Protein 6YAU (pdb70)

Nearest PDB structures (foldseek):
  5jpv-assembly1_B  TM=1.005E+00  e=2.524E-25  Homo sapiens
  6py1-assembly1_A  TM=9.898E-01  e=1.306E-21  Homo sapiens
  8urf-assembly1_A  TM=9.728E-01  e=3.360E-19  Homo sapiens
  6puv-assembly1_A  TM=9.570E-01  e=3.059E-18  Homo sapiens
  2ox9-assembly4_D  TM=8.819E-01  e=1.216E-13  Mus musculus

InterPro domains:
  IPR001304 C-type lectin-like [PF00059] (172-279)
  IPR001304 C-type lectin-like [PS50041] (161-278)
  IPR001304 C-type lectin-like [SM00034] (154-278)
  IPR016186 C-type lectin-like/link domain superfamily [G3DSA:3.10.100.10] (147-291)
  IPR016187 C-type lectin fold [SSF56436] (129-281)
  IPR018378 C-type lectin, conserved site [PS00615] (255-277)
  IPR033989 CD209-like, C-type lectin-like domain [cd03590] (154-279)
  IPR050111 C-type lectin and snaclec domain-containing protein [PTHR22803] (96-280)

Radius of gyration: 13.75 Å; Cα contacts (8 Å, |Δi|>4): 248; chains: 1; bounding box: 43×30×32 Å

B-factor: mean 22.68, std 11.75, range [7.43, 84.53]

Secondary structure (DSSP, 8-state):
-PPTT-EEETTEEEEE-SS-B-HHHHHHHHHHTT-EE----SHHHHHHHHHHH-SS-EEEEEE-TTSS-EETTS--STTS---BPTT------TTSSSS---EEEE-TTS-EEEE-TTS-BEEEEEEE-

Organism: Homo sapiens (NCBI:txid9606)

Structure (mmCIF, N/CA/C/O backbone):
data_6YAU
#
_entry.id   6YAU
#
_cell.length_a   114.750
_cell.length_b   32.530
_cell.length_c   39.650
_cell.angle_alpha   90.000
_cell.angle_beta   9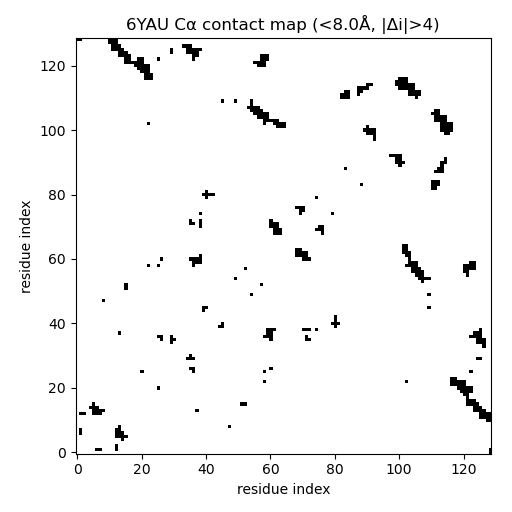3.820
_cell.angle_gamma   90.000
#
_symmetry.space_group_name_H-M   'C 1 2 1'
#
loop_
_entity.id
_entity.type
_entity.pdbx_description
1 polymer 'Asialoglycoprotein receptor 1'
2 non-polymer 'CALCIUM ION'
3 non-polymer 5-[(2~{R},3~{R},4~{R},5~{R},6~{R})-3-acetamido-6-(hydroxymethyl)-4,5-bis(oxidanyl)oxan-2-yl]oxy-~{N}-[3-(propanoylamino)propyl]pentanamide
4 water water
#
loop_
_atom_site.group_PDB
_atom_site.id
_atom_site.type_symbol
_atom_site.label_atom_id
_atom_site.label_alt_id
_atom_site.label_comp_id
_atom_site.label_asym_id
_atom_site.label_entity_id
_atom_site.label_seq_id
_atom_site.pdbx_PDB_ins_code
_atom_site.Cartn_x
_atom_site.Cartn_y
_atom_site.Cartn_z
_atom_site.occupancy
_atom_site.B_iso_or_equiv
_atom_site.auth_seq_id
_atom_site.auth_comp_id
_atom_site.auth_asym_id
_atom_site.auth_atom_id
_atom_site.pdbx_PDB_model_num
ATOM 1 N N . CYS A 1 7 ? -34.398 5.566 14.146 1.00 44.69 152 CYS A N 1
ATOM 2 C CA . CYS A 1 7 ? -34.140 6.322 15.371 1.00 44.54 152 CYS A CA 1
ATOM 3 C C . CYS A 1 7 ? -32.639 6.418 15.699 1.00 41.57 152 CYS A C 1
ATOM 4 O O . CYS A 1 7 ? -31.899 5.444 15.541 1.00 41.45 152 CYS A O 1
ATOM 7 N N . CYS A 1 8 ? -32.207 7.597 16.187 1.00 32.64 153 CYS A N 1
ATOM 8 C CA . CYS A 1 8 ? -30.828 7.840 16.608 1.00 28.49 153 CYS A CA 1
ATOM 9 C C . CYS A 1 8 ? -30.645 7.236 17.980 1.00 31.07 153 CYS A C 1
ATOM 10 O O . CYS A 1 8 ? -31.600 7.258 18.769 1.00 30.24 153 CYS A O 1
ATOM 13 N N . PRO A 1 9 ? -29.429 6.791 18.369 1.00 25.64 154 PRO A N 1
ATOM 14 C CA . PRO A 1 9 ? -29.258 6.318 19.750 1.00 24.60 154 PRO A CA 1
ATOM 15 C C . PRO A 1 9 ? -29.387 7.479 20.739 1.00 26.04 154 PRO A C 1
ATOM 16 O O . PRO A 1 9 ? -29.317 8.650 20.330 1.00 24.36 154 PRO A O 1
ATOM 20 N N . VAL A 1 10 ? -29.617 7.167 22.033 1.00 24.23 155 VAL A N 1
ATOM 21 C CA . VAL A 1 10 ? -29.658 8.194 23.082 1.00 25.01 155 VAL A CA 1
ATOM 22 C C . VAL A 1 10 ? -28.284 8.919 23.090 1.00 27.57 155 VAL A C 1
ATOM 23 O O . VAL A 1 10 ? -27.243 8.288 22.835 1.00 25.11 155 VAL A O 1
ATOM 27 N N . ASN A 1 11 ? -28.310 10.234 23.334 1.00 24.87 156 ASN A N 1
ATOM 28 C CA . ASN A 1 11 ? -27.148 11.141 23.388 1.00 25.58 156 ASN A CA 1
ATOM 29 C C . ASN A 1 11 ? -26.615 11.501 21.999 1.00 29.40 156 ASN A C 1
ATOM 30 O O . ASN A 1 11 ? -25.599 12.194 21.903 1.00 30.65 156 ASN A O 1
ATOM 35 N N . TRP A 1 12 ? -27.291 11.026 20.922 1.00 21.89 157 TRP A N 1
ATOM 36 C CA . TRP A 1 12 ? -26.954 11.403 19.547 1.00 19.77 157 TRP A CA 1
ATOM 37 C C . TRP A 1 12 ? -27.988 12.449 19.114 1.00 24.99 157 TRP A C 1
ATOM 38 O O . TRP A 1 12 ? -29.075 12.508 19.688 1.00 26.58 157 TRP A O 1
ATOM 49 N N . VAL A 1 13 ? -27.642 13.294 18.142 1.00 20.15 158 VAL A N 1
ATOM 50 C CA . VAL A 1 13 ? -28.495 14.385 17.688 1.00 19.85 158 VAL A CA 1
ATOM 51 C C . VAL A 1 13 ? -28.945 14.092 16.277 1.00 24.19 158 VAL A C 1
ATOM 52 O O . VAL A 1 13 ? -28.105 13.839 15.414 1.00 20.96 158 VAL A O 1
ATOM 56 N N . GLU A 1 14 ? -30.273 14.124 16.040 1.00 23.39 159 GLU A N 1
ATOM 57 C CA . GLU A 1 14 ? -30.822 13.886 14.712 1.00 24.26 159 GLU A CA 1
ATOM 58 C C . GLU A 1 14 ? -30.868 15.198 13.942 1.00 28.55 159 GLU A C 1
ATOM 59 O O . GLU A 1 14 ? -31.244 16.228 14.505 1.00 27.13 159 GLU A O 1
ATOM 65 N N . HIS A 1 15 ? -30.470 15.160 12.661 1.00 25.67 160 HIS A N 1
ATOM 66 C CA . HIS A 1 15 ? -30.506 16.305 11.758 1.00 26.13 160 HIS A CA 1
ATOM 67 C C . HIS A 1 15 ? -30.564 15.821 10.348 1.00 30.97 160 HIS A C 1
ATOM 68 O O . HIS A 1 15 ? -29.642 15.131 9.892 1.00 28.13 160 HIS A O 1
ATOM 75 N N A GLU A 1 16 ? -31.631 16.270 9.662 0.12 28.79 161 GLU A N 1
ATOM 76 N N B GLU A 1 16 ? -31.656 16.145 9.619 0.88 29.13 161 GLU A N 1
ATOM 77 C CA A GLU A 1 16 ? -32.046 16.035 8.286 0.12 29.15 161 GLU A CA 1
ATOM 78 C CA B GLU A 1 16 ? -31.846 15.747 8.211 0.88 29.17 161 GLU A CA 1
ATOM 79 C C A GLU A 1 16 ? -32.439 14.543 8.142 0.12 32.85 161 GLU A C 1
ATOM 80 C C B GLU A 1 16 ? -31.434 14.308 7.891 0.88 33.11 161 GLU A C 1
ATOM 81 O O A GLU A 1 16 ? -33.641 14.279 8.152 0.12 32.61 161 GLU A O 1
ATOM 82 O O B GLU A 1 16 ? -30.529 14.100 7.065 0.88 33.30 161 GLU A O 1
ATOM 88 N N A ARG A 1 17 ? -31.485 13.588 8.140 0.05 29.11 162 ARG A N 1
ATOM 89 N N B ARG A 1 17 ? -32.053 13.332 8.549 0.95 28.96 162 ARG A N 1
ATOM 90 C CA A ARG A 1 17 ? -31.720 12.125 8.160 0.05 28.85 162 ARG A CA 1
ATOM 91 C CA B ARG A 1 17 ? -31.847 11.899 8.287 0.95 29.20 162 ARG A CA 1
ATOM 92 C C A ARG A 1 17 ? -30.452 11.416 8.653 0.05 30.54 162 ARG A C 1
ATOM 93 C C B ARG A 1 17 ? -30.458 11.350 8.698 0.95 31.52 162 ARG A C 1
ATOM 94 O O A ARG A 1 17 ? -30.211 10.247 8.335 0.05 30.11 162 ARG A O 1
ATOM 95 O O B ARG A 1 17 ? -30.149 10.201 8.370 0.95 31.89 162 ARG A O 1
ATOM 103 N N . SER A 1 18 ? -29.647 12.143 9.439 1.00 25.35 163 SER A N 1
ATOM 104 C CA . SER A 1 18 ? -28.373 11.683 9.996 1.00 23.18 163 SER A CA 1
ATOM 105 C C . SER A 1 18 ? -28.406 11.842 11.522 1.00 24.15 163 SER A C 1
ATOM 106 O O . SER A 1 18 ? -29.112 12.710 12.039 1.00 22.06 163 SER A O 1
ATOM 109 N N . CYS A 1 19 ? -27.645 10.997 12.222 1.00 21.29 164 CYS A N 1
ATOM 110 C CA . CYS A 1 19 ? -27.445 11.013 13.670 1.00 22.20 164 CYS A CA 1
ATOM 111 C C . CYS A 1 19 ? -26.012 11.447 13.889 1.00 20.44 164 CYS A C 1
ATOM 112 O O . CYS A 1 19 ? -25.118 10.898 13.255 1.00 16.66 164 CYS A O 1
ATOM 115 N N . TYR A 1 20 ? -25.795 12.344 14.846 1.00 16.89 165 TYR A N 1
ATOM 116 C CA . TYR A 1 20 ? -24.466 12.863 15.157 1.00 15.86 165 TYR A CA 1
ATOM 117 C C . TYR A 1 20 ? -24.138 12.740 16.613 1.00 17.42 165 TYR A C 1
ATOM 118 O O . TYR A 1 20 ? -25.000 12.971 17.474 1.00 17.59 165 TYR A O 1
ATOM 127 N N . TRP A 1 21 ? -22.870 12.465 16.895 1.00 14.11 166 TRP A N 1
ATOM 128 C CA . TRP A 1 21 ? -22.366 12.384 18.259 1.00 15.36 166 TRP A CA 1
ATOM 129 C C . TRP A 1 21 ? -21.182 13.331 18.332 1.00 15.34 166 TRP A C 1
ATOM 130 O O . TRP A 1 21 ? -20.306 13.264 17.465 1.00 14.54 166 TRP A O 1
ATOM 141 N N . PHE A 1 22 ? -21.214 14.251 19.314 1.00 13.37 167 PHE A N 1
ATOM 142 C CA . PHE A 1 22 ? -20.200 15.283 19.527 1.00 13.74 167 PHE A CA 1
ATOM 143 C C . PHE A 1 22 ? -19.345 14.934 20.733 1.00 18.14 167 PHE A C 1
ATOM 144 O O . PHE A 1 22 ? -19.851 14.966 21.862 1.00 16.27 167 PHE A O 1
ATOM 152 N N . SER A 1 23 ? -18.045 14.580 20.509 1.00 14.78 168 SER A N 1
ATOM 153 C CA . SER A 1 23 ? -17.155 14.247 21.637 1.00 14.22 168 SER A CA 1
ATOM 154 C C . SER A 1 23 ? -16.925 15.471 22.517 1.00 18.25 168 SER A C 1
ATOM 155 O O . SER A 1 23 ? -17.067 16.604 22.044 1.00 16.41 168 SER A O 1
ATOM 158 N N . ARG A 1 24 ? -16.572 15.235 23.786 1.00 16.94 169 ARG A N 1
ATOM 159 C CA . ARG A 1 24 ? -16.201 16.313 24.699 1.00 17.78 169 ARG A CA 1
ATOM 160 C C . ARG A 1 24 ? -14.803 15.966 25.259 1.00 20.00 169 ARG A C 1
ATOM 161 O O 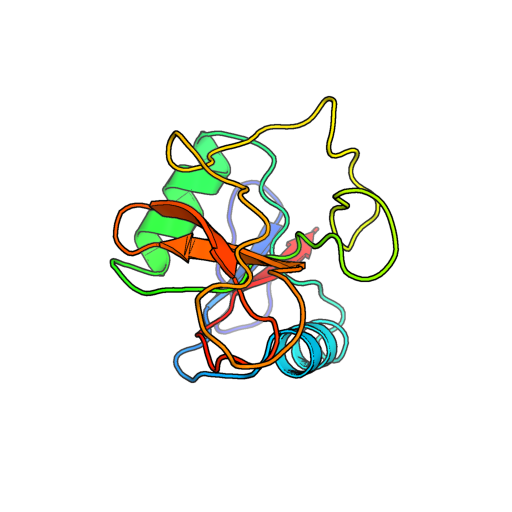. ARG A 1 24 ? -14.447 16.381 26.362 1.00 21.77 169 ARG A O 1
ATOM 169 N N . SER A 1 25 ? -14.015 15.215 24.469 1.00 15.50 170 SER A N 1
ATOM 170 C CA . SER A 1 25 ? -12.666 14.794 24.804 1.00 13.47 170 SER A CA 1
ATOM 171 C C . SER A 1 25 ? -11.896 14.773 23.482 1.00 15.61 170 SER A C 1
ATOM 172 O O . SER A 1 25 ? -12.518 14.871 22.420 1.00 14.49 170 SER A O 1
ATOM 175 N N . GLY A 1 26 ? -10.569 14.691 23.552 1.00 11.68 171 GLY A N 1
ATOM 176 C CA . GLY A 1 26 ? -9.733 14.734 22.366 1.00 11.43 171 GLY A CA 1
ATOM 177 C C . GLY A 1 26 ? -9.021 13.428 22.077 1.00 14.83 171 GLY A C 1
ATOM 178 O O . GLY A 1 26 ? -8.711 12.661 22.985 1.00 15.28 171 GLY A O 1
ATOM 179 N N . LYS A 1 27 ? -8.780 13.166 20.796 1.00 12.71 172 LYS A N 1
ATOM 180 C CA . LYS A 1 27 ? -8.067 11.983 20.310 1.00 12.05 172 LYS A CA 1
ATOM 181 C C . LYS A 1 27 ? -7.327 12.379 19.052 1.00 14.82 172 LYS A C 1
ATOM 182 O O . LYS A 1 27 ? -7.744 13.303 18.340 1.00 13.92 172 LYS A O 1
ATOM 188 N N . ALA A 1 28 ? -6.286 11.619 18.724 1.00 12.07 173 ALA A N 1
ATOM 189 C CA . ALA A 1 28 ? -5.578 11.749 17.452 1.00 11.85 173 ALA A CA 1
ATOM 190 C C . ALA A 1 28 ? -6.581 11.267 16.387 1.00 13.94 173 ALA A C 1
ATOM 191 O O . ALA A 1 28 ? -7.495 10.493 16.702 1.00 12.27 173 ALA A O 1
ATOM 193 N N . TRP A 1 29 ? -6.447 11.724 15.152 1.00 12.31 174 TRP A N 1
ATOM 194 C CA . TRP A 1 29 ? -7.412 11.408 14.091 1.00 12.40 174 TRP A CA 1
ATOM 195 C C . TRP A 1 29 ? -7.693 9.900 13.918 1.00 14.39 174 TRP A C 1
ATOM 196 O O . TRP A 1 29 ? -8.867 9.516 13.774 1.00 13.48 174 TRP A O 1
ATOM 207 N N . ALA A 1 30 ? -6.630 9.075 13.881 1.00 12.51 175 ALA A N 1
ATOM 208 C CA . ALA A 1 30 ? -6.788 7.625 13.674 1.00 12.51 175 ALA A CA 1
ATOM 209 C C . ALA A 1 30 ? -7.579 7.011 14.805 1.00 14.88 175 ALA A C 1
ATOM 210 O O . ALA A 1 30 ? -8.364 6.107 14.555 1.00 14.12 175 ALA A O 1
ATOM 212 N N . ASP A 1 31 ? -7.417 7.529 16.033 1.00 11.30 176 ASP A N 1
ATOM 213 C CA . ASP A 1 31 ? -8.153 7.029 17.178 1.00 11.16 176 ASP A CA 1
ATOM 214 C C . ASP A 1 31 ? -9.629 7.452 17.137 1.00 12.98 176 ASP A C 1
ATOM 215 O O . ASP A 1 31 ? -10.518 6.672 17.518 1.00 13.47 176 ASP A O 1
ATOM 220 N N . ALA A 1 32 ? -9.899 8.703 16.678 1.00 10.29 177 ALA A N 1
ATOM 221 C CA . ALA A 1 32 ? -11.281 9.182 16.510 1.00 10.30 177 ALA A CA 1
ATOM 222 C C . ALA A 1 32 ? -11.977 8.375 15.415 1.00 13.35 177 ALA A C 1
ATOM 223 O O . ALA A 1 32 ? -13.151 8.042 15.542 1.00 12.54 177 ALA A O 1
ATOM 225 N N . ASP A 1 33 ? -11.243 8.077 14.321 1.00 13.07 178 ASP A N 1
ATOM 226 C CA . ASP A 1 33 ? -11.762 7.301 13.201 1.00 12.11 178 ASP A CA 1
ATOM 227 C C . ASP A 1 33 ? -12.200 5.917 13.689 1.00 16.40 178 ASP A C 1
ATOM 228 O O . ASP A 1 33 ? -13.347 5.482 13.438 1.00 15.85 178 ASP A O 1
ATOM 233 N N . ASN A 1 34 ? -11.324 5.284 14.471 1.00 14.17 179 ASN A N 1
ATOM 234 C CA . ASN A 1 34 ? -11.590 3.959 15.058 1.00 14.05 179 ASN A CA 1
ATOM 235 C C . ASN A 1 34 ? -12.790 4.031 16.029 1.00 17.69 179 ASN A C 1
ATOM 236 O O . ASN A 1 34 ? -13.691 3.182 15.980 1.00 16.12 179 ASN A O 1
ATOM 241 N N . TYR A 1 3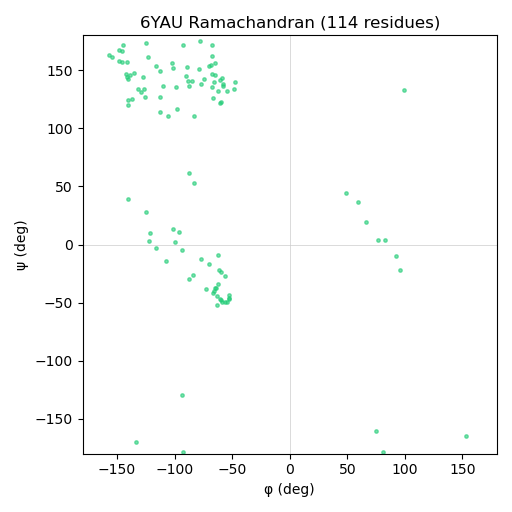5 ? -12.832 5.085 16.885 1.00 14.46 180 TYR A N 1
ATOM 242 C CA . TYR A 1 35 ? -13.954 5.241 17.804 1.00 12.98 180 TYR A CA 1
ATOM 243 C C . TYR A 1 35 ? -15.290 5.241 17.034 1.00 16.17 180 TYR A C 1
ATOM 244 O O . TYR A 1 35 ? -16.216 4.514 17.421 1.00 15.72 180 TYR A O 1
ATOM 253 N N . CYS A 1 36 ? -15.387 6.068 15.962 1.00 13.06 181 CYS A N 1
ATOM 254 C CA . CYS A 1 36 ? -16.636 6.188 15.186 1.00 13.45 181 CYS A CA 1
ATOM 255 C C . CYS A 1 36 ? -17.023 4.866 14.537 1.00 16.96 181 CYS A C 1
ATOM 256 O O . CYS A 1 36 ? -18.203 4.505 14.576 1.00 15.16 181 CYS A O 1
ATOM 259 N N A ARG A 1 37 ? -16.031 4.145 13.962 0.39 14.81 182 ARG A N 1
ATOM 260 N N B ARG A 1 37 ? -16.047 4.148 13.954 0.61 15.13 182 ARG A N 1
ATOM 261 C CA A ARG A 1 37 ? -16.222 2.833 13.323 0.39 14.64 182 ARG A CA 1
ATOM 262 C CA B ARG A 1 37 ? -16.309 2.848 13.320 0.61 14.74 182 ARG A CA 1
ATOM 263 C C A ARG A 1 37 ? -16.790 1.811 14.316 0.39 18.74 182 ARG A C 1
ATOM 264 C C B ARG A 1 37 ? -16.831 1.818 14.326 0.61 18.77 182 ARG A C 1
ATOM 265 O O A ARG A 1 37 ? -17.646 1.004 13.944 0.39 18.46 182 ARG A O 1
ATOM 266 O O B ARG A 1 37 ? -17.702 1.013 13.973 0.61 18.60 182 ARG A O 1
ATOM 281 N N . LEU A 1 38 ? -16.338 1.867 15.581 1.00 15.51 183 LEU A N 1
ATOM 282 C CA . LEU A 1 38 ? -16.798 0.942 16.649 1.00 15.68 183 LEU A CA 1
ATOM 283 C C . LEU A 1 38 ? -18.227 1.250 17.107 1.00 21.18 183 LEU A C 1
ATOM 284 O O . LEU A 1 38 ? -18.867 0.392 17.728 1.00 21.12 183 LEU A O 1
ATOM 289 N N . GLU A 1 39 ? -18.744 2.454 16.744 1.00 17.03 184 GLU A N 1
ATOM 290 C CA . GLU A 1 39 ? -20.114 2.878 16.998 1.00 17.04 184 GLU A CA 1
ATOM 291 C C . GLU A 1 39 ? -20.965 2.601 15.759 1.00 20.29 184 GLU A C 1
ATOM 292 O O . GLU A 1 39 ? -22.081 3.115 15.678 1.00 22.02 184 GLU A O 1
ATOM 298 N N . ASP A 1 40 ? -20.428 1.839 14.770 1.00 18.48 185 ASP A N 1
ATOM 299 C CA . ASP A 1 40 ? -21.090 1.552 13.480 1.00 18.82 185 ASP A CA 1
ATOM 300 C C . ASP A 1 40 ? -21.372 2.896 12.758 1.00 22.47 185 ASP A C 1
ATOM 301 O O . ASP A 1 40 ? -22.407 3.104 12.116 1.00 22.01 185 ASP A O 1
ATOM 306 N N . ALA A 1 41 ? -20.428 3.832 12.918 1.00 16.82 186 ALA A N 1
ATOM 307 C CA . ALA A 1 41 ? -20.577 5.167 12.373 1.00 15.45 186 ALA A CA 1
ATOM 308 C C . ALA A 1 41 ? -19.283 5.581 11.674 1.00 17.00 186 ALA A C 1
ATOM 309 O O . ALA A 1 41 ? -18.396 4.749 11.439 1.00 16.48 186 ALA A O 1
ATOM 311 N N . HIS A 1 42 ? -19.181 6.846 11.305 1.00 14.98 187 HIS A N 1
ATOM 312 C CA . HIS A 1 42 ? -17.983 7.338 10.641 1.00 13.86 187 HIS A CA 1
ATOM 313 C C . HIS A 1 42 ? -17.737 8.762 11.063 1.00 15.62 187 HIS A C 1
ATOM 314 O O . HIS A 1 42 ? -18.687 9.443 11.480 1.00 13.27 187 HIS A O 1
ATOM 321 N N . LEU A 1 43 ? -16.468 9.215 10.951 1.00 14.01 188 LEU A N 1
ATOM 322 C CA . LEU A 1 43 ? -16.171 10.619 11.260 1.00 13.81 188 LEU A CA 1
ATOM 323 C C . LEU A 1 43 ? -17.042 11.477 10.324 1.00 15.56 188 LEU A C 1
ATOM 324 O O . LEU A 1 43 ? -17.264 11.092 9.189 1.00 14.60 188 LEU A O 1
ATOM 329 N N . VAL A 1 44 ? -17.624 12.557 10.834 1.00 12.25 189 VAL A N 1
ATOM 330 C CA . VAL A 1 44 ? -18.606 13.353 10.105 1.00 11.71 189 VAL A CA 1
ATOM 331 C C . VAL A 1 44 ? -18.159 13.712 8.687 1.00 16.98 189 VAL A C 1
ATOM 332 O O . VAL A 1 44 ? -17.033 14.163 8.483 1.00 15.73 189 VAL A O 1
ATOM 336 N N . VAL A 1 45 ? -19.078 13.534 7.724 1.00 15.03 190 VAL A N 1
ATOM 337 C CA . VAL A 1 45 ? -18.827 13.849 6.318 1.00 15.02 190 VAL A CA 1
ATOM 338 C C . VAL A 1 45 ? -19.749 15.042 5.993 1.00 17.47 190 VAL A C 1
ATOM 339 O O . VAL A 1 45 ? -20.964 14.909 6.041 1.00 16.81 190 VAL A O 1
ATOM 343 N N . VAL A 1 46 ? -19.166 16.210 5.697 1.00 15.55 191 VAL A N 1
ATOM 344 C CA . VAL A 1 46 ? -19.944 17.435 5.487 1.00 16.23 191 VAL A CA 1
ATOM 345 C C . VAL A 1 46 ? -20.160 17.682 4.003 1.00 22.47 191 VAL A C 1
ATOM 346 O O . VAL A 1 46 ? -19.194 17.933 3.304 1.00 20.12 191 VAL A O 1
ATOM 350 N N . THR A 1 47 ? -21.436 17.658 3.537 1.00 21.57 192 THR A N 1
ATOM 351 C CA . THR A 1 47 ? -21.741 17.801 2.108 1.00 21.90 192 THR A CA 1
ATOM 352 C C . THR A 1 47 ? -22.647 18.983 1.724 1.00 25.32 192 THR A C 1
ATOM 353 O O . THR A 1 47 ? -23.065 19.067 0.562 1.00 25.51 192 THR A O 1
ATOM 357 N N . SER A 1 48 ? -22.930 19.898 2.664 1.00 20.68 193 SER A N 1
ATOM 358 C CA . SER A 1 48 ? -23.730 21.090 2.378 1.00 20.97 193 SER A CA 1
ATOM 359 C C . SER A 1 48 ? -23.441 22.184 3.379 1.00 25.91 193 SER A C 1
ATOM 360 O O . SER A 1 48 ? -22.940 21.901 4.466 1.00 23.77 193 SER A O 1
ATOM 363 N N . TRP A 1 49 ? -23.828 23.435 3.034 1.00 25.10 194 TRP A N 1
ATOM 364 C CA . TRP A 1 49 ? -23.695 24.585 3.912 1.00 26.52 194 TRP A CA 1
ATOM 365 C C . TRP A 1 49 ? -24.595 24.382 5.161 1.00 24.48 194 TRP A C 1
ATOM 366 O O . TRP A 1 49 ? -24.188 24.699 6.266 1.00 21.51 194 TRP A O 1
ATOM 377 N N . GLU A 1 50 ? -25.783 23.788 4.969 1.00 21.23 195 GLU A N 1
ATOM 378 C CA . GLU A 1 50 ? -26.767 23.475 6.007 1.00 21.54 195 GLU A CA 1
ATOM 379 C C . GLU A 1 50 ? -26.150 22.547 7.090 1.00 22.77 195 GLU A C 1
ATOM 380 O O . GLU A 1 50 ? -26.254 22.832 8.297 1.00 21.88 195 GLU A O 1
ATOM 386 N N . GLU A 1 51 ? -25.496 21.458 6.643 1.00 17.66 196 GLU A N 1
ATOM 387 C CA . GLU A 1 51 ? -24.837 20.501 7.526 1.00 18.43 196 GLU A CA 1
ATOM 388 C C . GLU A 1 51 ? -23.644 21.159 8.237 1.00 19.51 196 GLU A C 1
ATOM 389 O O . GLU A 1 51 ? -23.502 21.012 9.451 1.00 19.54 196 GLU A O 1
ATOM 395 N N . GLN A 1 52 ? -22.865 21.955 7.499 1.00 15.99 197 GLN A N 1
ATOM 396 C CA . GLN A 1 52 ? -21.754 22.720 8.032 1.00 15.60 197 GLN A CA 1
ATOM 397 C C . GLN A 1 52 ? -22.257 23.621 9.179 1.00 18.95 197 GLN A C 1
ATOM 398 O O . GLN A 1 52 ? -21.664 23.611 10.263 1.00 17.11 197 GLN A O 1
ATOM 404 N N . LYS A 1 53 ? -23.354 24.379 8.950 1.00 18.11 198 LYS A N 1
ATOM 405 C CA . LYS A 1 53 ? -23.868 25.293 9.975 1.00 19.30 198 LYS A CA 1
ATOM 406 C C . LYS A 1 53 ? -24.358 24.553 11.192 1.00 20.48 198 LYS A C 1
ATOM 407 O O . LYS A 1 53 ? -24.123 25.002 12.314 1.00 20.19 198 LYS A O 1
ATOM 413 N N . PHE A 1 54 ? -24.981 23.389 10.967 1.00 16.72 199 PHE A N 1
ATOM 414 C CA . PHE A 1 54 ? -25.500 22.505 12.015 1.00 15.30 199 PHE A CA 1
ATOM 415 C C . PHE A 1 54 ? -24.357 21.998 12.879 1.00 17.88 199 PHE A C 1
ATOM 416 O O . PHE A 1 54 ? -24.451 22.056 14.097 1.00 17.65 199 PHE A O 1
ATOM 424 N N . VAL A 1 55 ? -23.302 21.440 12.256 1.00 16.37 200 VAL A N 1
ATOM 425 C CA . VAL A 1 55 ? -22.149 20.942 13.011 1.00 15.57 200 VAL A CA 1
ATOM 426 C C . VAL A 1 55 ? -21.486 22.078 13.798 1.00 18.64 200 VAL A C 1
ATOM 427 O O . VAL A 1 55 ? -21.211 21.898 14.986 1.00 17.48 200 VAL A O 1
ATOM 431 N N . GLN A 1 56 ? -21.255 23.247 13.149 1.00 17.87 201 GLN A N 1
ATOM 432 C CA . GLN A 1 56 ? -20.643 24.408 13.819 1.00 19.19 201 GLN A CA 1
ATOM 433 C C . GLN A 1 56 ? -21.377 24.764 15.085 1.00 24.04 201 GLN A C 1
ATOM 434 O O . GLN A 1 56 ? -20.737 24.974 16.113 1.00 25.10 201 GLN A O 1
ATOM 440 N N . HIS A 1 57 ? -22.726 24.817 15.027 1.00 20.50 202 HIS A N 1
ATOM 441 C CA . HIS A 1 57 ? -23.566 25.146 16.180 1.00 20.10 202 HIS A CA 1
ATOM 442 C C . HIS A 1 57 ? -23.240 24.261 17.376 1.00 20.91 202 HIS A C 1
ATOM 443 O O . HIS A 1 57 ? -23.204 24.739 18.505 1.00 20.93 202 HIS A O 1
ATOM 450 N N . HIS A 1 58 ? -23.053 22.958 17.141 1.00 16.15 203 HIS A N 1
ATOM 451 C CA . HIS A 1 58 ? -22.856 22.037 18.248 1.00 15.58 203 HIS A CA 1
ATOM 452 C C . HIS A 1 58 ? -21.424 21.950 18.762 1.00 19.42 203 HIS A C 1
ATOM 453 O O . HIS A 1 58 ? -21.232 21.602 19.920 1.00 19.88 203 HIS A O 1
ATOM 460 N N . ILE A 1 59 ? -20.429 22.236 17.927 1.00 14.84 204 ILE A N 1
ATOM 461 C CA . ILE A 1 59 ? -19.052 22.113 18.404 1.00 15.21 204 ILE A CA 1
ATOM 462 C C . ILE A 1 59 ? -18.548 23.391 19.074 1.00 19.85 204 ILE A C 1
ATOM 463 O O . ILE A 1 59 ? -17.696 23.321 19.970 1.00 20.61 204 ILE A O 1
ATOM 468 N N . GLY A 1 60 ? -19.064 24.539 18.647 1.00 16.81 205 GLY A N 1
ATOM 469 C CA . GLY A 1 60 ? -18.597 25.801 19.183 1.00 17.45 205 GLY A CA 1
ATOM 470 C C . GLY A 1 60 ? -17.222 26.138 18.616 1.00 21.07 205 GLY A C 1
ATOM 471 O O . GLY A 1 60 ? -16.812 25.560 17.597 1.00 20.88 205 GLY A O 1
ATOM 472 N N . PRO A 1 61 ? -16.468 27.040 19.292 1.00 17.04 206 PRO A N 1
ATOM 473 C CA . PRO A 1 61 ? -15.179 27.504 18.737 1.00 17.68 206 PRO A CA 1
ATOM 474 C C . PRO A 1 61 ? -14.019 26.596 19.135 1.00 20.19 206 PRO A C 1
ATOM 475 O O . PRO A 1 61 ? -13.084 27.009 19.809 1.00 21.40 206 PRO A O 1
ATOM 479 N N . VAL A 1 62 ? -14.095 25.334 18.718 1.00 14.87 207 VAL A N 1
ATOM 480 C CA . VAL A 1 62 ? -13.156 24.289 19.127 1.00 14.86 207 VAL A CA 1
ATOM 481 C C . VAL A 1 62 ? -12.647 23.498 17.906 1.00 15.40 207 VAL A C 1
ATOM 482 O O . VAL A 1 62 ? -13.458 23.079 17.053 1.00 14.63 207 VAL A O 1
ATOM 486 N N . ASN A 1 63 ? -11.316 23.274 17.842 1.00 12.30 208 ASN A N 1
ATOM 487 C CA . ASN A 1 63 ? -10.713 22.448 16.784 1.00 10.88 208 ASN A CA 1
ATOM 488 C C . ASN A 1 63 ? -11.310 21.058 16.865 1.00 14.29 208 ASN A C 1
ATOM 489 O O . ASN A 1 63 ? -11.249 20.453 17.919 1.00 14.41 208 ASN A O 1
ATOM 494 N N . THR A 1 64 ? -11.915 20.568 15.779 1.00 10.88 209 THR A N 1
ATOM 495 C CA . THR A 1 64 ? -12.672 19.302 15.801 1.00 9.22 209 THR A CA 1
ATOM 496 C C . THR A 1 64 ? -12.413 18.514 14.514 1.00 11.06 209 THR A C 1
ATOM 497 O O . THR A 1 64 ? -12.670 19.012 13.423 1.00 10.88 209 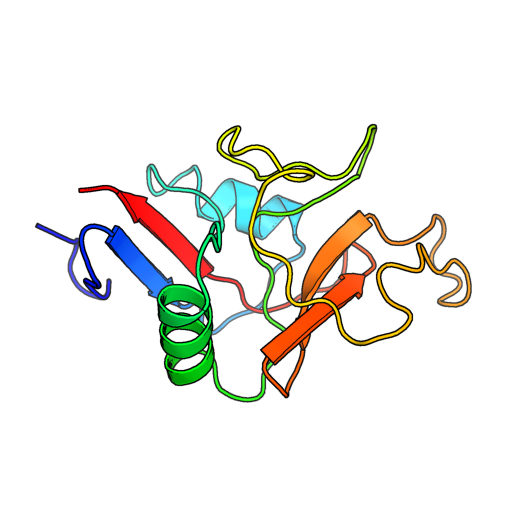THR A O 1
ATOM 501 N N . TRP A 1 65 ? -11.962 17.268 14.643 1.00 9.13 210 TRP A N 1
ATOM 502 C CA . TRP A 1 65 ? -11.690 16.448 13.458 1.00 9.90 210 TRP A CA 1
ATOM 503 C C . TRP A 1 65 ? -13.003 16.097 12.703 1.00 11.26 210 TRP A C 1
ATOM 504 O O . TRP A 1 65 ? -14.048 15.855 13.335 1.00 11.93 210 TRP A O 1
ATOM 515 N N . MET A 1 66 ? -12.899 15.988 11.348 1.00 9.28 211 MET A N 1
ATOM 516 C CA . MET A 1 66 ? -13.990 15.501 10.480 1.00 9.20 211 MET A CA 1
ATOM 517 C C . MET A 1 66 ? -13.423 14.317 9.651 1.00 13.25 211 MET A C 1
ATOM 518 O O . MET A 1 66 ? -12.210 14.056 9.702 1.00 12.81 211 MET A O 1
ATOM 523 N N . GLY A 1 67 ? -14.302 13.647 8.901 1.00 11.40 212 GLY A N 1
ATOM 524 C CA . GLY A 1 67 ? -13.956 12.483 8.088 1.00 12.03 212 GLY A CA 1
ATOM 525 C C . GLY A 1 67 ? -13.379 12.807 6.729 1.00 16.58 212 GLY A C 1
ATOM 526 O O . GLY A 1 67 ? -13.847 12.270 5.722 1.00 15.25 212 GLY A O 1
ATOM 527 N N . LEU A 1 68 ? -12.321 13.648 6.706 1.00 10.65 213 LEU A N 1
ATOM 528 C CA . LEU A 1 68 ? -11.660 14.109 5.466 1.00 11.14 213 LEU A CA 1
ATOM 529 C C . LEU A 1 68 ? -10.154 14.056 5.670 1.00 16.07 213 LEU A C 1
ATOM 530 O O . LEU A 1 68 ? -9.608 14.635 6.623 1.00 12.99 213 LEU A O 1
ATOM 535 N N . HIS A 1 69 ? -9.466 13.338 4.766 1.00 14.36 214 HIS A N 1
ATOM 536 C CA . HIS A 1 69 ? -8.026 13.163 4.924 1.00 14.64 214 HIS A CA 1
ATOM 537 C C . HIS A 1 69 ? -7.352 12.898 3.588 1.00 17.49 214 HIS A C 1
ATOM 538 O O . HIS A 1 69 ? -8.021 12.516 2.629 1.00 16.90 214 HIS A O 1
ATOM 545 N N . ASP A 1 70 ? -6.035 13.110 3.542 1.00 13.26 215 ASP A N 1
ATOM 546 C CA . ASP A 1 70 ? -5.222 12.807 2.355 1.00 12.67 215 ASP A CA 1
ATOM 547 C C . ASP A 1 70 ? -3.963 12.008 2.731 1.00 17.64 215 ASP A C 1
ATOM 548 O O . ASP A 1 70 ? -2.918 12.208 2.130 1.00 16.55 215 ASP A O 1
ATOM 553 N N A GLN A 1 71 ? -3.960 11.137 3.766 0.44 16.22 216 GLN A N 1
ATOM 554 N N B GLN A 1 71 ? -4.245 11.010 3.595 0.56 15.39 216 GLN A N 1
ATOM 555 C CA A GLN A 1 71 ? -2.740 10.443 4.319 0.44 16.60 216 GLN A CA 1
ATOM 556 C CA B GLN A 1 71 ? -3.343 9.993 4.052 0.56 16.25 216 GLN A CA 1
ATOM 557 C C A GLN A 1 71 ? -1.705 9.707 3.347 0.44 24.83 216 GLN A C 1
ATOM 558 C C B GLN A 1 71 ? -3.308 8.981 2.935 0.56 23.69 216 GLN A C 1
ATOM 559 O O A GLN A 1 71 ? -0.503 9.712 3.614 0.44 24.13 216 GLN A O 1
ATOM 560 O O B GLN A 1 71 ? -4.296 8.375 2.532 0.56 24.27 216 GLN A O 1
ATOM 571 N N . ASN A 1 72 ? -2.192 9.025 2.317 1.00 24.75 217 ASN A N 1
ATOM 572 C CA . ASN A 1 72 ? -1.570 8.191 1.275 1.00 26.57 217 ASN A CA 1
ATOM 573 C C . ASN A 1 72 ? -2.412 8.214 -0.008 1.00 32.26 217 ASN A C 1
ATOM 574 O O . ASN A 1 72 ? -2.897 7.175 -0.457 1.00 34.17 217 ASN A O 1
ATOM 579 N N . GLY A 1 73 ? -2.618 9.407 -0.550 1.00 27.15 218 GLY A N 1
ATOM 580 C CA . GLY A 1 73 ? -3.405 9.605 -1.762 1.00 26.28 218 GLY A CA 1
ATOM 581 C C . GLY A 1 73 ? -4.024 10.984 -1.825 1.00 28.71 218 GLY A C 1
ATOM 582 O O . GLY A 1 73 ? -3.643 11.847 -1.040 1.00 27.92 218 GLY A O 1
ATOM 583 N N . PRO A 1 74 ? -5.016 11.234 -2.702 1.00 24.29 219 PRO A N 1
ATOM 584 C CA . PRO A 1 74 ? -5.642 12.569 -2.732 1.00 22.32 219 PRO A CA 1
ATOM 585 C C . PRO A 1 74 ? -6.633 12.738 -1.571 1.00 20.14 219 PRO A C 1
ATOM 586 O O . PRO A 1 74 ? -6.886 11.788 -0.827 1.00 20.29 219 PRO A O 1
ATOM 590 N N . TRP A 1 75 ? -7.200 13.943 -1.412 1.00 16.70 220 TRP A N 1
ATOM 591 C CA . TRP A 1 75 ? -8.201 14.183 -0.366 1.00 15.97 220 TRP A CA 1
ATOM 592 C C . TRP A 1 75 ? -9.410 13.307 -0.605 1.00 21.17 220 TRP A C 1
ATOM 593 O O . TRP A 1 75 ? -9.911 13.237 -1.732 1.00 20.55 220 TRP A O 1
ATOM 604 N N . LYS A 1 76 ? -9.875 12.621 0.462 1.00 17.99 221 LYS A N 1
ATOM 605 C CA . LYS A 1 76 ? -11.013 11.710 0.399 1.00 17.29 221 LYS A CA 1
ATOM 606 C C . LYS A 1 76 ? -11.850 11.804 1.660 1.00 18.79 221 LYS A C 1
ATOM 607 O O . LYS A 1 76 ? -11.301 11.971 2.744 1.00 17.30 221 LYS A O 1
ATOM 613 N N . TRP A 1 77 ? -13.159 11.626 1.505 1.00 15.98 222 TRP A N 1
ATOM 614 C CA . TRP A 1 77 ? -14.123 11.525 2.621 1.00 15.15 222 TRP A CA 1
ATOM 615 C C . TRP A 1 77 ? -14.107 10.053 3.060 1.00 20.25 222 TRP A C 1
ATOM 616 O O . TRP A 1 77 ? -14.009 9.158 2.219 1.00 18.69 222 TRP A O 1
ATOM 627 N N . VAL A 1 78 ? -14.185 9.802 4.372 1.00 17.16 223 VAL A N 1
ATOM 628 C CA . VAL A 1 78 ? -14.096 8.454 4.959 1.00 18.15 223 VAL A CA 1
ATOM 629 C C . VAL A 1 78 ? -15.173 7.481 4.469 1.00 24.93 223 VAL A C 1
ATOM 630 O O . VAL A 1 78 ? -14.916 6.281 4.488 1.00 26.37 223 VAL A O 1
ATOM 634 N N . ASP A 1 79 ? -16.331 7.972 3.989 1.00 23.63 224 ASP A N 1
ATOM 635 C CA . ASP A 1 79 ? -17.383 7.053 3.531 1.00 25.60 224 ASP A CA 1
ATOM 636 C C . ASP A 1 79 ? -17.455 6.887 1.988 1.00 31.93 224 ASP A C 1
ATOM 637 O O . ASP A 1 79 ? -18.437 6.346 1.477 1.00 32.84 224 ASP A O 1
ATOM 642 N N . GLY A 1 80 ? -16.434 7.352 1.273 1.00 28.64 225 GLY A N 1
ATOM 643 C CA . GLY A 1 80 ? -16.392 7.240 -0.178 1.00 28.13 225 GLY A CA 1
ATOM 644 C C . GLY A 1 80 ? -16.959 8.428 -0.935 1.00 30.28 225 GLY A C 1
ATOM 645 O O . GLY A 1 80 ? -16.793 8.488 -2.153 1.00 29.61 225 GLY A O 1
ATOM 646 N N . THR A 1 81 ? -17.629 9.393 -0.237 1.00 25.60 226 THR A N 1
ATOM 647 C CA . THR A 1 81 ? -18.183 10.603 -0.878 1.00 24.56 226 THR A CA 1
ATOM 648 C C . THR A 1 81 ? -17.068 11.321 -1.655 1.00 30.05 226 THR A C 1
ATOM 649 O O . THR A 1 81 ? -15.967 11.480 -1.126 1.00 29.08 226 THR A O 1
ATOM 653 N N . ASP A 1 82 ? -17.340 11.704 -2.910 1.00 28.53 227 ASP A N 1
ATOM 654 C CA . ASP A 1 82 ? -16.359 12.360 -3.774 1.00 28.37 227 ASP A CA 1
ATOM 655 C C . ASP A 1 82 ? -15.978 13.752 -3.268 1.00 30.18 227 ASP A C 1
ATOM 656 O O . ASP A 1 82 ? -16.843 14.596 -3.030 1.00 30.08 227 ASP A O 1
ATOM 661 N N . TYR A 1 83 ? -14.666 13.968 -3.103 1.00 24.67 228 TYR A N 1
ATOM 662 C CA . TYR A 1 83 ? -14.129 15.218 -2.608 1.00 23.47 228 TYR A CA 1
ATOM 663 C C . TYR A 1 83 ? -14.149 16.349 -3.647 1.00 27.36 228 TYR A C 1
ATOM 664 O O . TYR A 1 83 ? -14.638 17.437 -3.327 1.00 25.47 228 TYR A O 1
ATOM 673 N N A GLU A 1 84 ? -13.607 16.104 -4.869 0.47 25.87 229 GLU A N 1
ATOM 674 N N B GLU A 1 84 ? -13.611 16.103 -4.865 0.53 25.93 229 GLU A N 1
ATOM 675 C CA A GLU A 1 84 ? -13.493 17.114 -5.932 0.47 26.30 229 GLU A CA 1
ATOM 676 C CA B GLU A 1 84 ? -13.504 17.117 -5.921 0.53 26.34 229 GLU A CA 1
ATOM 677 C C A GLU A 1 84 ? -14.827 17.794 -6.299 0.47 31.66 229 GLU A C 1
ATOM 678 C C B GLU A 1 84 ? -14.833 17.796 -6.292 0.53 31.72 229 GLU A C 1
ATOM 679 O O A GLU A 1 84 ? -14.865 19.022 -6.427 0.47 31.89 229 GLU A O 1
ATOM 680 O O B GLU A 1 84 ? -14.875 19.025 -6.409 0.53 32.04 229 GLU A O 1
ATOM 691 N N . THR A 1 85 ? -15.910 17.011 -6.447 1.00 28.87 230 THR A N 1
ATOM 692 C CA . THR A 1 85 ? -17.240 17.538 -6.797 1.00 29.44 230 THR A CA 1
ATOM 693 C C . THR A 1 85 ? -18.103 17.938 -5.578 1.00 34.24 230 THR A C 1
ATOM 694 O O . THR A 1 85 ? -19.199 18.467 -5.764 1.00 36.15 230 THR A O 1
ATOM 698 N N . GLY A 1 86 ? -17.614 17.694 -4.363 1.00 28.04 231 GLY A N 1
ATOM 699 C CA . GLY A 1 86 ? -18.348 18.009 -3.136 1.00 25.95 231 GLY A CA 1
ATOM 700 C C . GLY A 1 86 ? -18.098 19.365 -2.498 1.00 24.32 231 GLY A C 1
ATOM 701 O O . GLY A 1 86 ? -17.199 20.100 -2.905 1.00 24.29 231 GLY A O 1
ATOM 702 N N . PHE A 1 87 ? -18.910 19.698 -1.464 1.00 19.39 232 PHE A N 1
ATOM 703 C CA . PHE A 1 87 ? -18.824 20.932 -0.675 1.00 18.26 232 PHE A CA 1
ATOM 704 C C . PHE A 1 87 ? -17.442 21.010 0.004 1.00 20.69 232 PHE A C 1
ATOM 705 O O . PHE A 1 87 ? -16.897 19.986 0.435 1.00 19.97 232 PHE A O 1
ATOM 713 N N . LYS A 1 88 ? -16.876 22.223 0.069 1.00 17.87 233 LYS A N 1
ATOM 714 C CA . LYS A 1 88 ? -15.599 22.497 0.719 1.00 16.80 233 LYS A CA 1
ATOM 715 C C . LYS A 1 88 ? -15.743 23.793 1.479 1.00 19.68 233 LYS A C 1
ATOM 716 O O . LYS A 1 88 ? -16.483 24.683 1.050 1.00 20.48 233 LYS A O 1
ATOM 722 N N . ASN A 1 89 ? -15.067 23.895 2.622 1.00 16.77 234 ASN A N 1
ATOM 723 C CA . ASN A 1 89 ? -15.136 25.088 3.467 1.00 16.16 234 ASN A CA 1
ATOM 724 C C . ASN A 1 89 ? -13.774 25.430 4.048 1.00 18.16 234 ASN A C 1
ATOM 725 O O . ASN A 1 89 ? -13.666 25.879 5.191 1.00 15.61 234 ASN A O 1
ATOM 730 N N . TRP A 1 90 ? -12.727 25.272 3.233 1.00 15.65 235 TRP A N 1
ATOM 731 C CA . TRP A 1 90 ? -11.367 25.542 3.697 1.00 15.44 235 TRP A CA 1
ATOM 732 C C . TRP A 1 90 ? -11.181 27.002 4.038 1.00 18.46 235 TRP A C 1
A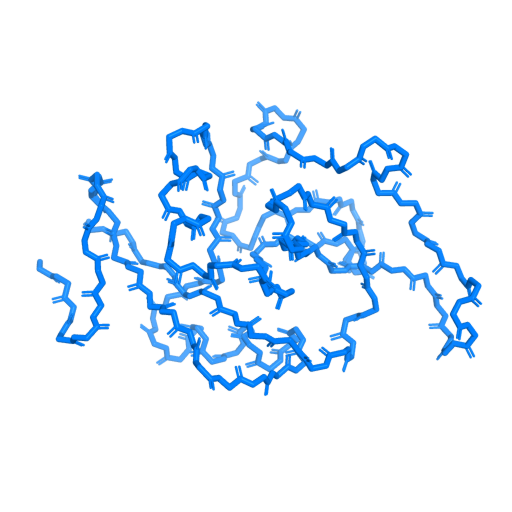TOM 733 O O . TRP A 1 90 ? -11.727 27.880 3.357 1.00 18.81 235 TRP A O 1
ATOM 744 N N . ARG A 1 91 ? -10.357 27.274 5.051 1.00 16.22 236 ARG A N 1
ATOM 745 C CA . ARG A 1 91 ? -9.969 28.643 5.345 1.00 16.47 236 ARG A CA 1
ATOM 746 C C . ARG A 1 91 ? -9.098 29.049 4.135 1.00 18.52 236 ARG A C 1
ATOM 747 O O . ARG A 1 91 ? -8.314 28.217 3.669 1.00 15.84 236 ARG A O 1
ATOM 755 N N . PRO A 1 92 ? -9.261 30.261 3.538 1.00 17.51 237 PRO A N 1
ATOM 756 C CA . PRO A 1 92 ? -8.409 30.612 2.391 1.00 17.57 237 PRO A CA 1
ATOM 757 C C . PRO A 1 92 ? -6.940 30.306 2.705 1.00 19.51 237 PRO A C 1
ATOM 758 O O . PRO A 1 92 ? -6.477 30.530 3.836 1.00 20.32 237 PRO A O 1
ATOM 762 N N . GLU A 1 93 ? -6.232 29.789 1.718 1.00 16.55 238 GLU A N 1
ATOM 763 C CA . GLU A 1 93 ? -4.824 29.380 1.799 1.00 16.80 238 GLU A CA 1
ATOM 764 C C . GLU A 1 93 ? -4.681 27.979 2.399 1.00 19.70 238 GLU A C 1
ATOM 765 O O . GLU A 1 93 ? -3.558 27.518 2.584 1.00 20.85 238 GLU A O 1
ATOM 771 N N . GLN A 1 94 ? -5.806 27.303 2.674 1.00 14.25 239 GLN A N 1
ATOM 772 C CA . GLN A 1 94 ? -5.772 25.921 3.129 1.00 12.86 239 GLN A CA 1
ATOM 773 C C . GLN A 1 94 ? -6.475 25.087 2.049 1.00 17.01 239 GLN A C 1
ATOM 774 O O . GLN A 1 94 ? -7.327 25.641 1.330 1.00 17.86 239 GLN A O 1
ATOM 780 N N . PRO A 1 95 ? -6.167 23.788 1.898 1.00 13.33 240 PRO A N 1
ATOM 781 C CA . PRO A 1 95 ? -5.153 23.016 2.639 1.00 13.34 240 PRO A CA 1
ATOM 782 C C . PRO A 1 95 ? -3.732 23.374 2.184 1.00 18.80 240 PRO A C 1
ATOM 783 O O . PRO A 1 95 ? -3.545 23.610 1.010 1.00 20.07 240 PRO A O 1
ATOM 787 N N . ASP A 1 96 ? -2.753 23.429 3.091 1.00 14.22 241 ASP A N 1
ATOM 788 C CA . ASP A 1 96 ? -1.386 23.788 2.676 1.00 13.06 241 ASP A CA 1
ATOM 789 C C . ASP A 1 96 ? -0.362 22.664 2.880 1.00 16.47 241 ASP A C 1
ATOM 790 O O . ASP A 1 96 ? 0.786 22.835 2.514 1.00 17.09 241 ASP A O 1
ATOM 795 N N . ASP A 1 97 ? -0.756 21.522 3.456 1.00 12.69 242 ASP A N 1
ATOM 796 C CA . ASP A 1 97 ? 0.167 20.387 3.708 1.00 10.67 242 ASP A CA 1
ATOM 797 C C . ASP A 1 97 ? 1.447 20.891 4.390 1.00 14.33 242 ASP A C 1
ATOM 798 O O . ASP A 1 97 ? 2.550 20.494 4.002 1.00 15.50 242 ASP A O 1
ATOM 803 N N . TRP A 1 98 ? 1.302 21.764 5.390 1.00 9.43 243 TRP A N 1
ATOM 804 C CA . TRP A 1 98 ? 2.434 22.412 6.077 1.00 12.63 243 TRP A CA 1
ATOM 805 C C . TRP A 1 98 ? 3.440 21.455 6.724 1.00 16.55 243 TRP A C 1
ATOM 806 O O . TRP A 1 98 ? 3.052 20.504 7.412 1.00 14.79 243 TRP A O 1
ATOM 817 N N . TYR A 1 99 ? 4.744 21.749 6.555 1.00 15.47 244 TYR A N 1
ATOM 818 C CA . TYR A 1 99 ? 5.792 20.928 7.183 1.00 14.45 244 TYR A CA 1
ATOM 819 C C . TYR A 1 99 ? 6.410 21.715 8.340 1.00 15.91 244 TYR A C 1
ATOM 820 O O . TYR A 1 99 ? 7.103 21.133 9.172 1.00 14.43 244 TYR A O 1
ATOM 829 N N . GLY A 1 100 ? 6.136 23.021 8.387 1.00 14.73 245 GLY A N 1
ATOM 830 C CA . GLY A 1 100 ? 6.727 23.940 9.358 1.00 14.95 245 GLY A CA 1
ATOM 831 C C . GLY A 1 100 ? 6.460 23.717 10.833 1.00 19.47 245 GLY A C 1
ATOM 832 O O . GLY A 1 100 ? 7.098 24.356 11.673 1.00 18.26 245 GLY A O 1
ATOM 833 N N . HIS A 1 101 ? 5.537 22.795 11.173 1.00 14.97 246 HIS A N 1
ATOM 834 C CA . HIS A 1 101 ? 5.274 22.448 12.569 1.00 14.02 246 HIS A CA 1
ATOM 835 C C . HIS A 1 101 ? 6.480 21.670 13.156 1.00 18.31 246 HIS A C 1
ATOM 836 O O . HIS A 1 101 ? 6.587 21.525 14.374 1.00 17.94 246 HIS A O 1
ATOM 843 N N . GLY A 1 102 ? 7.335 21.153 12.272 1.00 16.48 247 GLY A N 1
ATOM 844 C CA . GLY A 1 102 ? 8.553 20.421 12.623 1.00 15.87 247 GLY A CA 1
ATOM 845 C C . GLY A 1 102 ? 8.360 19.092 13.308 1.00 18.94 247 GLY A C 1
ATOM 846 O O . GLY A 1 102 ? 9.298 18.584 13.927 1.00 19.33 247 GLY A O 1
ATOM 847 N N . LEU A 1 103 ? 7.156 18.498 13.198 1.00 14.82 248 LEU A N 1
ATOM 848 C CA . LEU A 1 103 ? 6.866 17.190 13.825 1.00 14.58 248 LEU A CA 1
ATOM 849 C C . LEU A 1 103 ? 7.106 16.014 12.879 1.00 17.93 248 LEU A C 1
ATOM 850 O O . LEU A 1 103 ? 6.958 14.862 13.283 1.00 18.40 248 LEU A O 1
ATOM 855 N N . GLY A 1 104 ? 7.440 16.327 11.632 1.00 15.12 249 GLY A N 1
ATOM 856 C CA . GLY A 1 104 ? 7.684 15.345 10.580 1.00 15.28 249 GLY A CA 1
ATOM 857 C C . GLY A 1 104 ? 6.460 15.183 9.693 1.00 19.38 249 GLY A C 1
ATOM 858 O O . GLY A 1 104 ? 5.328 15.089 10.190 1.00 18.34 249 GLY A O 1
ATOM 859 N N . GLY A 1 105 ? 6.675 15.196 8.378 1.00 14.91 250 GLY A N 1
ATOM 860 C CA . GLY A 1 105 ? 5.568 15.037 7.436 1.00 13.40 250 GLY A CA 1
ATOM 861 C C . GLY A 1 105 ? 4.828 16.341 7.222 1.00 14.54 250 GLY A C 1
ATOM 862 O O . GLY A 1 105 ? 5.186 17.368 7.803 1.00 11.78 250 GLY A O 1
ATOM 863 N N . GLY A 1 106 ? 3.783 16.287 6.398 1.00 12.69 251 GLY A N 1
ATOM 864 C CA . GLY A 1 106 ? 2.983 17.460 6.094 1.00 11.95 251 GLY A CA 1
ATOM 865 C C . GLY A 1 106 ? 1.810 17.514 7.039 1.00 17.20 251 GLY A C 1
ATOM 866 O O . GLY A 1 106 ? 1.994 17.384 8.250 1.00 19.45 251 GLY A O 1
ATOM 867 N N . GLU A 1 107 ? 0.602 17.671 6.482 1.00 12.49 252 GLU A N 1
ATOM 868 C CA . GLU A 1 107 ? -0.640 17.734 7.256 1.00 11.81 252 GLU A CA 1
ATOM 869 C C . GLU A 1 107 ? -1.667 16.959 6.468 1.00 14.95 252 GLU A C 1
ATOM 870 O O . GLU A 1 107 ? -1.960 17.283 5.333 1.00 13.77 252 GLU A O 1
ATOM 876 N N . ASP A 1 108 ? -2.211 15.913 7.053 1.00 11.00 253 ASP A N 1
ATOM 877 C CA . ASP A 1 108 ? -3.056 15.039 6.261 1.00 10.14 253 ASP A CA 1
ATOM 878 C C . ASP A 1 108 ? -4.474 14.863 6.775 1.00 13.50 253 ASP A C 1
ATOM 879 O O . ASP A 1 108 ? -5.225 14.098 6.169 1.00 12.17 253 ASP A O 1
ATOM 884 N N . CYS A 1 109 ? -4.866 15.558 7.856 1.00 12.90 254 CYS A N 1
ATOM 885 C CA . CYS A 1 109 ? -6.199 15.375 8.387 1.00 13.54 254 CYS A CA 1
ATOM 886 C C . CYS A 1 109 ? -6.934 16.692 8.514 1.00 14.48 254 CYS A C 1
ATOM 887 O O . CYS A 1 109 ? -6.363 17.630 9.063 1.00 13.75 254 CYS A O 1
ATOM 890 N N . ALA A 1 110 ? -8.200 16.742 8.065 1.00 10.11 255 ALA A N 1
ATOM 891 C CA . ALA A 1 110 ? -8.971 17.993 8.143 1.00 10.53 255 ALA A CA 1
ATOM 892 C C . ALA A 1 110 ? -9.743 18.128 9.457 1.00 12.11 255 ALA A C 1
ATOM 893 O O . ALA A 1 110 ? -10.342 17.161 9.960 1.00 11.07 255 ALA A O 1
ATOM 895 N N . HIS A 1 111 ? -9.832 19.390 9.921 1.00 10.43 256 HIS A N 1
ATOM 896 C CA . HIS A 1 111 ? -10.608 19.709 11.108 1.00 9.61 256 HIS A CA 1
ATOM 897 C C . HIS A 1 111 ? -11.340 21.030 10.940 1.00 12.07 256 HIS A C 1
ATOM 898 O O . HIS A 1 111 ? -10.950 21.869 10.106 1.00 11.12 256 HIS A O 1
ATOM 905 N N . PHE A 1 112 ? -12.414 21.205 11.711 1.00 10.57 257 PHE A N 1
ATOM 906 C CA . PHE A 1 112 ? -13.102 22.505 11.783 1.00 10.71 257 PHE A CA 1
ATOM 907 C C . PHE A 1 112 ? -12.187 23.329 12.688 1.00 14.67 257 PHE A C 1
ATOM 908 O O . PHE A 1 112 ? -11.656 22.801 13.671 1.00 12.20 257 PHE A O 1
ATOM 916 N N . THR A 1 113 ? -11.957 24.598 12.342 1.00 10.76 258 THR A N 1
ATOM 917 C CA . THR A 1 113 ? -11.178 25.486 13.204 1.00 10.75 258 THR A CA 1
ATOM 918 C C . THR A 1 113 ? -12.220 26.195 14.103 1.00 15.28 258 THR A C 1
ATOM 919 O O . THR A 1 113 ? -13.437 25.982 13.937 1.00 12.57 258 THR A O 1
ATOM 923 N N . ASP A 1 114 ? -11.757 27.111 14.981 1.00 15.54 259 ASP A N 1
ATOM 924 C CA . ASP A 1 114 ? -12.618 27.845 15.912 1.00 15.85 259 ASP A CA 1
ATOM 925 C C . ASP A 1 114 ? -13.767 28.636 15.231 1.00 19.45 259 ASP A C 1
ATOM 926 O O . ASP A 1 114 ? -14.813 28.836 15.846 1.00 18.52 259 ASP A O 1
ATOM 931 N N . ASP A 1 115 ? -13.587 29.055 13.960 1.00 16.66 260 ASP A N 1
ATOM 932 C CA . ASP A 1 115 ? -14.628 29.802 13.242 1.00 16.81 260 ASP A CA 1
ATOM 933 C C . ASP A 1 115 ? -15.447 28.917 12.285 1.00 20.08 260 ASP A C 1
ATOM 934 O O . ASP A 1 115 ? -16.301 29.414 11.554 1.00 21.60 260 ASP A O 1
ATOM 939 N N . GLY A 1 116 ? -15.143 27.622 12.270 1.00 14.70 261 GLY A N 1
ATOM 940 C CA . GLY A 1 116 ? -15.840 26.638 11.454 1.00 13.44 261 GLY A CA 1
ATOM 941 C C . GLY A 1 116 ? -15.175 26.323 10.124 1.00 12.99 261 GLY A C 1
ATOM 942 O O . GLY A 1 116 ? -15.437 25.269 9.560 1.00 13.78 261 GLY A O 1
ATOM 943 N N . ARG A 1 117 ? -14.323 27.224 9.600 1.00 11.89 262 ARG A N 1
ATOM 944 C CA . ARG A 1 117 ? -13.659 26.984 8.309 1.00 11.60 262 ARG A CA 1
ATOM 945 C C . ARG A 1 117 ? -12.633 25.867 8.497 1.00 13.75 262 ARG A C 1
ATOM 946 O O . ARG A 1 117 ? -12.179 25.659 9.605 1.00 12.61 262 ARG A O 1
ATOM 954 N N . TRP A 1 118 ? -12.312 25.130 7.449 1.00 12.28 263 TRP A N 1
ATOM 955 C CA . TRP A 1 118 ? -11.471 23.953 7.587 1.00 13.73 263 TRP A CA 1
ATOM 956 C C . TRP A 1 118 ? -9.986 24.229 7.458 1.00 15.38 263 TRP A C 1
ATOM 957 O O . TRP A 1 118 ? -9.584 25.153 6.771 1.00 12.67 263 TRP A O 1
ATOM 968 N N . ASN A 1 119 ? -9.178 23.375 8.099 1.00 12.59 264 ASN A N 1
ATOM 969 C CA . ASN A 1 119 ? -7.719 23.400 8.008 1.00 10.36 264 ASN A CA 1
ATOM 970 C C . ASN A 1 119 ? -7.217 21.963 7.983 1.00 10.26 264 ASN A C 1
ATOM 971 O O . ASN A 1 119 ? -7.852 21.063 8.570 1.00 10.88 264 ASN A O 1
ATOM 976 N N . ASP A 1 120 ? -6.157 21.727 7.212 1.00 8.59 265 ASP A N 1
ATOM 977 C CA . ASP A 1 120 ? -5.511 20.450 7.276 1.00 7.43 265 ASP A CA 1
ATOM 978 C C . ASP A 1 120 ? -4.453 20.555 8.393 1.00 11.47 265 ASP A C 1
ATOM 979 O O . ASP A 1 120 ? -3.722 21.558 8.504 1.00 10.59 265 ASP A O 1
ATOM 984 N N . ASP A 1 121 ? -4.326 19.471 9.169 1.00 10.54 266 ASP A N 1
ATOM 985 C CA . ASP A 1 121 ? -3.383 19.492 10.273 1.00 10.46 266 ASP A CA 1
ATOM 986 C C . ASP A 1 121 ? -2.737 18.126 10.488 1.00 11.60 266 ASP A C 1
ATOM 987 O O . ASP A 1 121 ? -3.094 17.141 9.838 1.00 11.09 266 ASP A O 1
ATOM 992 N N . VAL A 1 122 ? -1.753 18.094 11.361 1.00 9.60 267 VAL A N 1
ATOM 993 C CA . VAL A 1 122 ? -1.012 16.894 11.761 1.00 10.06 267 VAL A CA 1
ATOM 994 C C . VAL A 1 122 ? -1.999 15.897 12.396 1.00 14.46 267 VAL A C 1
ATOM 995 O O . VAL A 1 122 ? -2.648 16.228 13.392 1.00 14.03 267 VAL A O 1
ATOM 999 N N . CYS A 1 123 ? -2.099 14.687 11.832 1.00 13.16 268 CYS A N 1
ATOM 1000 C CA . CYS A 1 123 ? -3.074 13.696 12.283 1.00 13.64 268 CYS A CA 1
ATOM 1001 C C . CYS A 1 123 ? -2.902 13.250 13.745 1.00 15.86 268 CYS A C 1
ATOM 1002 O O . CYS A 1 123 ? -3.885 12.805 14.350 1.00 14.22 268 CYS A O 1
ATOM 1005 N N . GLN A 1 124 ? -1.679 13.420 14.323 1.00 13.19 269 GLN A N 1
ATOM 1006 C CA . GLN A 1 124 ? -1.416 13.032 15.717 1.00 13.28 269 GLN A CA 1
ATOM 1007 C C . GLN A 1 124 ? -1.977 14.016 16.732 1.00 15.09 269 GLN A C 1
ATOM 1008 O O . GLN A 1 124 ? -1.988 13.708 17.924 1.00 13.39 269 GLN A O 1
ATOM 1014 N N . ARG A 1 125 ? -2.409 15.209 16.298 1.00 10.65 270 ARG A N 1
ATOM 1015 C CA . ARG A 1 125 ? -2.899 16.147 17.314 1.00 11.46 270 ARG A CA 1
ATOM 1016 C C . ARG A 1 125 ? -4.161 15.628 17.982 1.00 14.72 270 ARG A C 1
ATOM 1017 O O . ARG A 1 125 ? -5.054 15.106 17.310 1.00 13.52 270 ARG A O 1
ATOM 1025 N N . PRO A 1 126 ? -4.275 15.813 19.307 1.00 13.64 271 PRO A N 1
ATOM 1026 C CA . PRO A 1 126 ? -5.522 15.415 19.982 1.00 12.97 271 PRO A CA 1
ATOM 1027 C C . PRO A 1 126 ? -6.562 16.539 19.823 1.00 14.95 271 PRO A C 1
ATOM 1028 O O . PRO A 1 126 ? -6.393 17.632 20.374 1.00 14.79 271 PRO A O 1
ATOM 1032 N N . TYR A 1 127 ? -7.603 16.291 19.032 1.00 11.50 272 TYR A N 1
ATOM 1033 C CA . TYR A 1 127 ? -8.723 17.225 18.876 1.00 11.55 272 TYR A CA 1
A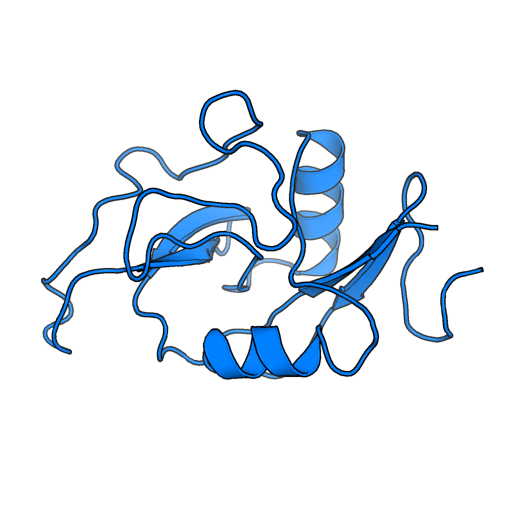TOM 1034 C C . TYR A 1 127 ? -10.055 16.515 19.231 1.00 12.04 272 TYR A C 1
ATOM 1035 O O . TYR A 1 127 ? -10.150 15.267 19.197 1.00 10.76 272 TYR A O 1
ATOM 1044 N N . ARG A 1 128 ? -11.105 17.317 19.510 1.00 11.01 273 ARG A N 1
ATOM 1045 C CA . ARG A 1 128 ? -12.414 16.700 19.672 1.00 10.13 273 ARG A CA 1
ATOM 1046 C C . ARG A 1 128 ? -12.810 16.159 18.295 1.00 11.76 273 ARG A C 1
ATOM 1047 O O . ARG A 1 128 ? -12.099 16.408 17.310 1.00 12.27 273 ARG A O 1
ATOM 1055 N N . TRP A 1 129 ? -13.906 15.388 18.216 1.00 11.59 274 TRP A N 1
ATOM 1056 C CA . TRP A 1 129 ? -14.331 14.806 16.954 1.00 11.61 274 TRP A CA 1
ATOM 1057 C C . TRP A 1 129 ? -15.848 14.677 16.930 1.00 13.77 274 TRP A C 1
ATOM 1058 O O . TRP A 1 129 ? -16.526 14.884 17.967 1.00 11.42 274 TRP A O 1
ATOM 1069 N N . VAL A 1 130 ? -16.385 14.400 15.740 1.00 11.10 275 VAL A N 1
ATOM 1070 C CA . VAL A 1 130 ? -17.838 14.211 15.541 1.00 10.47 275 VAL A CA 1
ATOM 1071 C C . VAL A 1 130 ? -18.036 12.907 14.795 1.00 14.73 275 VAL A C 1
ATOM 1072 O O . VAL A 1 130 ? -17.383 12.712 13.744 1.00 13.46 275 VAL A O 1
ATOM 1076 N N . CYS A 1 131 ? -18.946 12.047 15.301 1.00 13.00 276 CYS A N 1
ATOM 1077 C CA . CYS A 1 131 ? -19.320 10.816 14.592 1.00 13.78 276 CYS A CA 1
ATOM 1078 C C . CYS A 1 131 ? -20.674 11.093 13.904 1.00 15.61 276 CYS A C 1
ATOM 1079 O O . CYS A 1 131 ? -21.511 11.879 14.385 1.00 14.66 276 CYS A O 1
ATOM 1082 N N . GLU A 1 132 ? -20.903 10.401 12.800 1.00 14.53 277 GLU A N 1
ATOM 1083 C CA . GLU A 1 132 ? -22.140 10.503 12.054 1.00 13.93 277 GLU A CA 1
ATOM 1084 C C . GLU A 1 132 ? -22.564 9.133 11.543 1.00 18.01 277 GLU A C 1
ATOM 1085 O O . GLU A 1 132 ? -21.725 8.339 11.101 1.00 17.83 277 GLU A O 1
ATOM 1091 N N . THR A 1 133 ? -23.878 8.892 11.564 1.00 17.24 278 THR A N 1
ATOM 1092 C CA . THR A 1 133 ? -24.483 7.705 10.985 1.00 18.61 278 THR A CA 1
ATOM 1093 C C . THR A 1 133 ? -25.717 8.162 10.198 1.00 26.28 278 THR A C 1
ATOM 1094 O O . THR A 1 133 ? -26.324 9.179 10.544 1.00 27.45 278 THR A O 1
ATOM 1098 N N . GLU A 1 134 ? -26.037 7.475 9.104 1.00 25.74 279 GLU A N 1
ATOM 1099 C CA . GLU A 1 134 ? -27.200 7.837 8.289 1.00 26.72 279 GLU A CA 1
ATOM 1100 C C . GLU A 1 134 ? -28.354 6.940 8.654 1.00 32.58 279 GLU A C 1
ATOM 1101 O O . GLU A 1 134 ? -28.167 5.729 8.781 1.00 33.10 279 GLU A O 1
ATOM 1107 N N . LEU A 1 135 ? -29.546 7.524 8.815 1.00 29.57 280 LEU A N 1
ATOM 1108 C CA . LEU A 1 135 ? -30.761 6.742 9.073 1.00 33.56 280 LEU A CA 1
ATOM 1109 C C . LEU A 1 135 ? -31.227 6.125 7.742 1.00 40.37 280 LEU A C 1
ATOM 1110 O O . LEU A 1 135 ? -31.560 4.921 7.7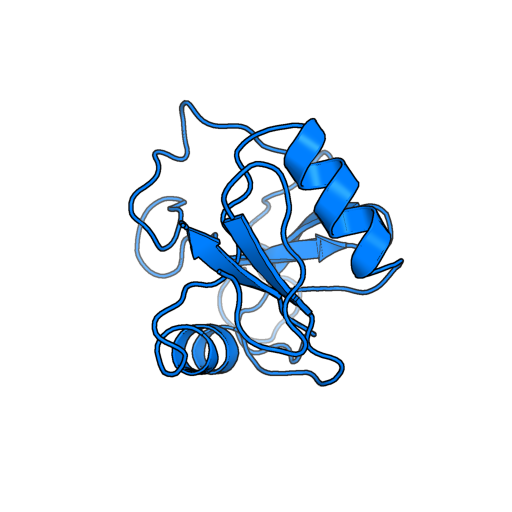34 1.00 49.30 280 LEU A O 1
#

Solvent-accessible surface area: 6906 Å² total; per-residue (Å²): 156,19,70,136,131,35,48,104,47,150,162,12,0,4,54,19,2,137,63,43,72,26,10,60,78,0,20,59,62,0,127,131,81,130,12,26,0,0,8,0,70,36,121,118,16,0,109,24,0,45,144,56,11,30,106,51,51,1,0,0,0,0,36,29,72,151,42,99,35,103,7,44,70,68,51,81,36,149,125,23,47,77,26,35,80,95,162,32,51,69,62,131,141,53,30,67,102,57,40,13,9,38,0,0,4,0,8,95,69,2,90,0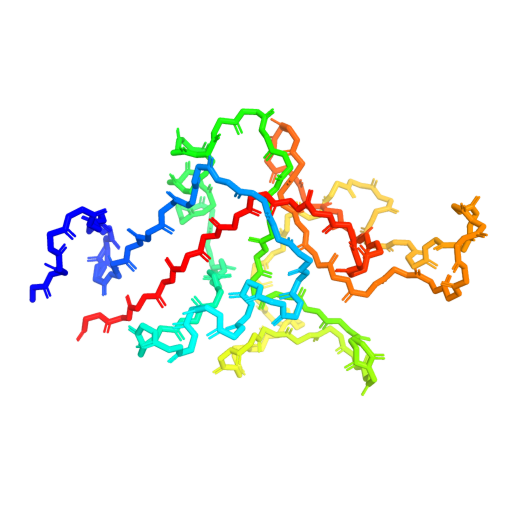,16,1,12,10,28,142,72,100,34,79,4,0,0,7,35,103,72

Sequence (129 aa):
CCPVNWVEHEERRSCYWFSRSGKAWADADNYCRRLEDAHLVVVTSWEEQKFVQHHIGPVNTWMGLHDQQNGPWKWVDGTDYEETGFKNWRPEQPDDWYGHGLGGGEDCAHFTDDGRWNDDVCQRPYRWVCETEL

GO terms:
  GO:0005886 plasma membrane (C, EXP)
  GO:0004873 asialoglycoprotein receptor activity (F, TAS)
  GO:0005886 plasma membrane (C, TAS)
  GO:0006898 receptor-mediated endocytosis (P, TAS)
  GO:0005515 protein binding (F, IPI)

Foldseek 3Di:
DEDPQWDDDPQKTKHWFPWWFQQVVVQVVLVVVVWGFADDFDPRSLVVVCVPHAQFWEFGQWWQVPHRIAGNVGPDDVPGDAFADPVPPPQPCVVVPDGGFITWTQHRVSGIYTHHRGDIGITMIMDGD